Protein AF-A0A7Z9PP71-F1 (afdb_monomer_lite)

Secondary structure (DSSP, 8-state):
--SHHHHHHHHHHHHHHHHHHHHT-HHHHEEEEEE--TT-TTPPPEEEEEEEEEETTEEEEEEEEEE--S-TT---S--SEEEEEEEEEETTEEEEEEEEEETTEEEEEEEEEESS-GGG-EEEEEEE--

pLDDT: mean 81.9, std 14.59, range [35.19, 97.06]

Radius of gyration: 15.75 Å; chains: 1; bounding box: 38×41×37 Å

Sequence (130 aa):
MTGNESWSNYDANRAIETFERLSDNPEARQGTYDLQVPNHPMAPPYRSQVHISGTLENGQMCKQDSLFLDLPVRTSGKPTATTTSRTEFTSEGVTKYEVVESPQGTTARKLFADFDEPSKNYVEEYIIAQ

Foldseek 3Di:
DCPFLPPLVVVQVVVVVVCVVQVVPPCSQAHKDWDDPPPDQQQFTKIKGWHWDDDLAFIKIWMKMFTAPPDSDDPPDHGQKIKTKMWTHHPQWIWMWIWMQHPQFIKIKIWTAGPVCSVPTGMDIDTGGD

Structure (mmCIF, N/CA/C/O backbone):
data_AF-A0A7Z9PP71-F1
#
_entry.id   AF-A0A7Z9PP71-F1
#
loop_
_atom_site.group_PDB
_atom_site.id
_atom_site.type_symbol
_atom_site.label_atom_id
_atom_site.label_alt_id
_atom_site.label_comp_id
_atom_site.label_asym_id
_atom_site.label_entity_id
_atom_site.label_seq_id
_atom_site.pdbx_PDB_ins_code
_atom_site.Cartn_x
_atom_site.Cartn_y
_atom_site.Cartn_z
_atom_site.occupancy
_atom_site.B_iso_or_equiv
_atom_site.auth_seq_id
_atom_site.auth_comp_id
_atom_site.auth_asym_id
_atom_site.auth_atom_id
_atom_site.pdbx_PDB_model_num
ATOM 1 N N . MET A 1 1 ? -5.654 -23.406 10.333 1.00 35.19 1 MET A N 1
ATOM 2 C CA . MET A 1 1 ? -5.612 -22.462 9.198 1.00 35.19 1 MET A CA 1
ATOM 3 C C . MET A 1 1 ? -5.661 -21.073 9.810 1.00 35.19 1 MET A C 1
ATOM 5 O O . MET A 1 1 ? -6.706 -20.714 10.313 1.00 35.19 1 MET A O 1
ATOM 9 N N . THR A 1 2 ? -4.529 -20.375 9.905 1.00 42.91 2 THR A N 1
ATOM 10 C CA . THR A 1 2 ? -4.382 -19.100 10.652 1.00 42.91 2 THR A CA 1
ATOM 11 C C . THR A 1 2 ? -3.692 -18.008 9.817 1.00 42.91 2 THR A C 1
ATOM 13 O O . THR A 1 2 ? -3.302 -16.973 10.340 1.00 42.91 2 THR A O 1
ATOM 16 N N . GLY A 1 3 ? -3.495 -18.244 8.512 1.00 41.00 3 GLY A N 1
ATOM 17 C CA . GLY A 1 3 ? -2.666 -17.385 7.654 1.00 41.00 3 GLY A CA 1
ATOM 18 C C . GLY A 1 3 ? -3.351 -16.111 7.151 1.00 41.00 3 GLY A C 1
ATOM 19 O O . GLY A 1 3 ? -2.686 -15.093 6.998 1.00 41.00 3 GLY A O 1
ATOM 20 N N . ASN A 1 4 ? -4.671 -16.133 6.934 1.00 47.59 4 ASN A N 1
ATOM 21 C CA . ASN A 1 4 ? -5.391 -14.965 6.408 1.00 47.59 4 ASN A CA 1
ATOM 22 C C . ASN A 1 4 ? -5.763 -13.956 7.506 1.00 47.59 4 ASN A C 1
ATOM 24 O O . ASN A 1 4 ? -5.698 -12.755 7.262 1.00 47.59 4 ASN A O 1
ATOM 28 N N . GLU A 1 5 ? -6.055 -14.427 8.725 1.00 52.16 5 GLU A N 1
ATOM 29 C CA . GLU A 1 5 ? -6.365 -13.576 9.888 1.00 52.16 5 GLU A CA 1
ATOM 30 C C . GLU A 1 5 ? -5.156 -12.741 10.360 1.00 52.16 5 GLU A C 1
ATOM 32 O O . GLU A 1 5 ? -5.328 -11.740 11.058 1.00 52.16 5 GLU A O 1
ATOM 37 N N . SER A 1 6 ? -3.927 -13.097 9.951 1.00 66.69 6 SER A N 1
ATOM 38 C CA . SER A 1 6 ? -2.725 -12.317 10.273 1.00 66.69 6 SER A CA 1
ATOM 39 C C . SER A 1 6 ? -2.350 -11.301 9.196 1.00 66.69 6 SER A C 1
ATOM 41 O O . SER A 1 6 ? -1.761 -10.278 9.532 1.00 66.69 6 SER A O 1
ATOM 43 N N . TRP A 1 7 ? -2.641 -11.561 7.915 1.00 78.06 7 TRP A N 1
ATOM 44 C CA . TRP A 1 7 ? -2.130 -10.716 6.831 1.00 78.06 7 TRP A CA 1
ATOM 45 C C . TRP A 1 7 ? -2.880 -9.391 6.713 1.00 78.06 7 TRP A C 1
ATOM 47 O O . TRP A 1 7 ? -2.243 -8.352 6.569 1.00 78.06 7 TRP A O 1
ATOM 57 N N . SER A 1 8 ? -4.211 -9.398 6.828 1.00 82.25 8 SER A N 1
ATOM 58 C CA . SER A 1 8 ? -4.985 -8.152 6.806 1.00 82.25 8 SER A CA 1
ATOM 59 C C . SER A 1 8 ? -4.711 -7.271 8.011 1.00 82.25 8 SER A C 1
ATOM 61 O O . SER A 1 8 ? -4.510 -6.075 7.848 1.00 82.25 8 SER A O 1
ATOM 63 N N . ASN A 1 9 ? -4.589 -7.855 9.200 1.00 83.75 9 ASN A N 1
ATOM 64 C CA . ASN A 1 9 ? -4.179 -7.114 10.389 1.00 83.75 9 ASN A CA 1
ATOM 65 C C . ASN A 1 9 ? -2.755 -6.565 10.257 1.00 83.75 9 ASN A C 1
ATOM 67 O O . ASN A 1 9 ? -2.508 -5.408 10.580 1.00 83.75 9 ASN A O 1
ATOM 71 N N . TYR A 1 10 ? -1.817 -7.371 9.754 1.00 85.19 10 TYR A N 1
ATOM 72 C CA . TYR A 1 10 ? -0.446 -6.926 9.520 1.00 85.19 10 TYR A CA 1
ATOM 73 C C . TYR A 1 10 ? -0.387 -5.751 8.536 1.00 85.19 10 TYR A C 1
ATOM 75 O O . TYR A 1 10 ? 0.258 -4.741 8.819 1.00 85.19 10 TYR A O 1
ATOM 83 N N . ASP A 1 11 ? -1.074 -5.856 7.396 1.00 86.81 11 ASP A N 1
ATOM 84 C CA . ASP A 1 11 ? -1.055 -4.812 6.372 1.00 86.81 11 ASP A CA 1
ATOM 85 C C . ASP A 1 11 ? -1.829 -3.557 6.814 1.00 86.81 11 ASP A C 1
ATOM 87 O O . ASP A 1 11 ? -1.377 -2.443 6.548 1.00 86.81 11 ASP A O 1
ATOM 91 N N . ALA A 1 12 ? -2.921 -3.715 7.573 1.00 87.06 12 ALA A N 1
ATOM 92 C CA . ALA A 1 12 ? -3.638 -2.608 8.204 1.00 87.06 12 ALA A CA 1
ATOM 93 C C . ALA A 1 12 ? -2.757 -1.861 9.216 1.00 87.06 12 ALA A C 1
ATOM 95 O O . ALA A 1 12 ? -2.620 -0.644 9.112 1.00 87.06 12 ALA A O 1
ATOM 96 N N . ASN A 1 13 ? -2.082 -2.571 10.127 1.00 88.56 13 ASN A N 1
ATOM 97 C CA . ASN A 1 13 ? -1.157 -1.963 11.091 1.00 88.56 13 ASN A CA 1
ATOM 98 C C . ASN A 1 13 ? -0.020 -1.219 10.387 1.00 88.56 13 ASN A C 1
ATOM 100 O O . ASN A 1 13 ? 0.278 -0.074 10.716 1.00 88.56 13 ASN A O 1
ATOM 104 N N . ARG A 1 14 ? 0.557 -1.815 9.339 1.00 88.44 14 ARG A N 1
ATOM 105 C CA . ARG A 1 14 ? 1.578 -1.155 8.518 1.00 88.44 14 ARG A CA 1
ATOM 106 C C . ARG A 1 14 ? 1.046 0.113 7.839 1.00 88.44 14 ARG A C 1
ATOM 108 O O . ARG A 1 14 ? 1.791 1.086 7.678 1.00 88.44 14 ARG A O 1
ATOM 115 N N . ALA A 1 15 ? -0.215 0.116 7.408 1.00 88.75 15 ALA A N 1
ATOM 116 C CA . ALA A 1 15 ? -0.851 1.293 6.828 1.00 88.75 15 ALA A CA 1
ATOM 117 C C . ALA A 1 15 ? -1.077 2.397 7.874 1.00 88.75 15 ALA A C 1
ATOM 119 O O . ALA A 1 15 ? -0.812 3.555 7.558 1.00 88.75 15 ALA A O 1
ATOM 120 N N . ILE A 1 16 ? -1.478 2.046 9.102 1.00 90.38 16 ILE A N 1
ATOM 121 C CA . ILE A 1 16 ? -1.607 2.974 10.241 1.00 90.38 16 ILE A CA 1
ATOM 122 C C . ILE A 1 16 ? -0.248 3.594 10.577 1.00 90.38 16 ILE A C 1
ATOM 124 O O . ILE A 1 16 ? -0.114 4.812 10.524 1.00 90.38 16 ILE A O 1
ATOM 128 N N . GLU A 1 17 ? 0.789 2.778 10.792 1.00 88.88 17 GLU A N 1
ATOM 129 C CA . GLU A 1 17 ? 2.154 3.254 11.076 1.00 88.88 17 GLU A CA 1
ATOM 130 C C . GLU A 1 17 ? 2.666 4.198 9.976 1.00 88.88 17 GLU A C 1
ATOM 132 O O . GLU A 1 17 ? 3.327 5.208 10.232 1.00 88.88 17 GLU A O 1
ATOM 137 N N . THR A 1 18 ? 2.360 3.877 8.714 1.00 86.75 18 THR A N 1
ATOM 138 C CA . THR A 1 18 ? 2.715 4.729 7.575 1.00 86.75 18 THR A CA 1
ATOM 139 C C . THR A 1 18 ? 1.944 6.044 7.606 1.00 86.75 18 THR A C 1
ATOM 141 O O . THR A 1 18 ? 2.549 7.092 7.374 1.00 86.75 18 THR A O 1
ATOM 144 N N . PHE A 1 19 ? 0.641 6.002 7.890 1.00 89.19 19 PHE A N 1
ATOM 145 C CA . PHE A 1 19 ? -0.198 7.187 7.999 1.00 89.19 19 PHE A CA 1
ATOM 146 C C . PHE A 1 19 ? 0.301 8.103 9.114 1.00 89.19 19 PHE A C 1
ATOM 148 O O . PHE A 1 19 ? 0.505 9.280 8.848 1.00 89.19 19 PHE A O 1
ATOM 155 N N . GLU A 1 20 ? 0.554 7.5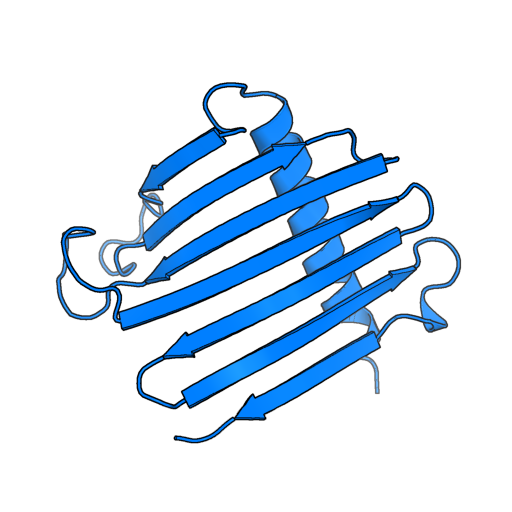93 10.319 1.00 88.50 20 GLU A N 1
ATOM 156 C CA . GLU A 1 20 ? 1.047 8.376 11.463 1.00 88.50 20 GLU A CA 1
ATOM 157 C C . GLU A 1 20 ? 2.388 9.036 11.145 1.00 88.50 20 GLU A C 1
ATOM 159 O O . GLU A 1 20 ? 2.516 10.261 11.186 1.00 88.50 20 GLU A O 1
ATOM 164 N N . ARG A 1 21 ? 3.362 8.235 10.694 1.00 85.25 21 ARG A N 1
ATOM 165 C CA . ARG A 1 21 ? 4.710 8.710 10.360 1.00 85.25 21 ARG A CA 1
ATOM 166 C C . ARG A 1 21 ? 4.706 9.821 9.310 1.00 85.25 21 ARG A C 1
ATOM 168 O O . ARG A 1 21 ? 5.550 10.712 9.357 1.00 85.25 21 ARG A O 1
ATOM 175 N N . LEU A 1 22 ? 3.819 9.736 8.319 1.00 83.44 22 LEU A N 1
ATOM 176 C CA . LEU A 1 22 ? 3.728 10.721 7.239 1.00 83.44 22 LEU A CA 1
ATOM 177 C C . LEU A 1 22 ? 2.785 11.880 7.582 1.00 83.44 22 LEU A C 1
ATOM 179 O O . LEU A 1 22 ? 2.951 12.974 7.049 1.00 83.44 22 LEU A O 1
ATOM 183 N N . SER A 1 23 ? 1.826 11.677 8.485 1.00 78.12 23 SER A N 1
ATOM 184 C CA . SER A 1 23 ? 0.890 12.715 8.913 1.00 78.12 23 SER A CA 1
ATOM 185 C C . SER A 1 23 ? 1.569 13.796 9.736 1.00 78.12 23 SER A C 1
ATOM 187 O O . SER A 1 23 ? 1.191 14.956 9.605 1.00 78.12 23 SER A O 1
ATOM 189 N N . ASP A 1 24 ? 2.607 13.487 10.500 1.00 76.62 24 ASP A N 1
ATOM 190 C CA . ASP A 1 24 ? 3.340 14.510 11.257 1.00 76.62 24 ASP A CA 1
ATOM 191 C C . ASP A 1 24 ? 4.300 15.343 10.390 1.00 76.62 24 ASP A C 1
ATOM 193 O O . ASP A 1 24 ? 4.860 16.337 10.852 1.00 76.62 24 ASP A O 1
ATOM 197 N N . ASN A 1 25 ? 4.459 14.989 9.109 1.00 74.38 25 ASN A N 1
ATOM 198 C CA . ASN A 1 25 ? 5.309 15.704 8.163 1.00 74.38 25 ASN A CA 1
ATOM 199 C C . ASN A 1 25 ? 4.489 16.225 6.961 1.00 74.38 25 ASN A C 1
ATOM 201 O O . ASN A 1 25 ? 4.263 15.485 6.001 1.00 74.38 25 ASN A O 1
ATOM 205 N N . PRO A 1 26 ? 4.070 17.507 6.960 1.00 68.31 26 PRO A N 1
ATOM 206 C CA . PRO A 1 26 ? 3.267 18.100 5.887 1.00 68.31 26 PRO A CA 1
ATOM 207 C C . PRO A 1 26 ? 3.878 17.970 4.485 1.00 68.31 26 PRO A C 1
ATOM 209 O O . PRO A 1 26 ? 3.140 17.783 3.521 1.00 68.31 26 PRO A O 1
ATOM 212 N N . GLU A 1 27 ? 5.207 18.014 4.365 1.00 67.25 27 GLU A N 1
ATOM 213 C CA . GLU A 1 27 ? 5.912 17.830 3.088 1.00 67.25 27 GLU A CA 1
ATOM 214 C C . GLU A 1 27 ? 5.865 16.368 2.615 1.00 67.25 27 GLU A C 1
ATOM 216 O O . GLU A 1 27 ? 5.883 16.089 1.417 1.00 67.25 27 GLU A O 1
ATOM 221 N N . ALA A 1 28 ? 5.737 15.420 3.548 1.00 63.50 28 ALA A N 1
ATOM 222 C CA . ALA A 1 28 ? 5.591 13.996 3.261 1.00 63.50 28 ALA A CA 1
ATOM 223 C C . ALA A 1 28 ? 4.129 13.562 3.037 1.00 63.50 28 ALA A C 1
ATOM 225 O O . ALA A 1 28 ? 3.896 12.520 2.420 1.00 63.50 28 ALA A O 1
ATOM 226 N N . ARG A 1 29 ? 3.143 14.362 3.483 1.00 64.00 29 ARG A N 1
ATOM 227 C CA . ARG A 1 29 ? 1.705 14.129 3.236 1.00 64.00 29 ARG A CA 1
ATOM 228 C C . ARG A 1 29 ? 1.329 14.209 1.760 1.00 64.00 29 ARG A C 1
ATOM 230 O O . ARG A 1 29 ? 0.339 13.600 1.367 1.00 64.00 29 ARG A O 1
ATOM 237 N N . GLN A 1 30 ? 2.061 15.000 0.978 1.00 68.25 30 GLN A N 1
ATOM 238 C CA . GLN A 1 30 ? 1.845 15.213 -0.456 1.00 68.25 30 GLN A CA 1
ATOM 239 C C . GLN A 1 30 ? 3.196 15.286 -1.163 1.00 68.25 30 GLN A C 1
ATOM 241 O O . GLN A 1 30 ? 3.615 16.333 -1.651 1.00 68.25 30 GLN A O 1
ATOM 246 N N . GLY A 1 31 ? 3.905 14.162 -1.163 1.00 72.06 31 GLY A N 1
ATOM 247 C CA . GLY A 1 31 ? 5.298 14.117 -1.582 1.00 72.06 31 GLY A CA 1
ATOM 248 C C . GLY A 1 31 ? 5.591 12.949 -2.506 1.00 72.06 31 GLY A C 1
ATOM 249 O O . GLY A 1 31 ? 4.978 11.886 -2.416 1.00 72.06 31 GLY A O 1
ATOM 250 N N . THR A 1 32 ? 6.568 13.158 -3.384 1.00 77.38 32 THR A N 1
ATOM 251 C CA . THR A 1 32 ? 7.284 12.072 -4.054 1.00 77.38 32 THR A CA 1
ATOM 252 C C . THR A 1 32 ? 8.651 11.962 -3.400 1.00 77.38 32 THR A C 1
ATOM 254 O O . THR A 1 32 ? 9.378 12.951 -3.348 1.00 77.38 32 THR A O 1
ATOM 257 N N . TYR A 1 33 ? 9.004 10.786 -2.897 1.00 73.75 33 TYR A N 1
ATOM 258 C CA . TYR A 1 33 ? 10.296 10.545 -2.268 1.00 73.75 33 TYR A CA 1
ATOM 259 C C . TYR A 1 33 ? 10.906 9.242 -2.776 1.00 73.75 33 TYR A C 1
ATOM 261 O O . TYR A 1 33 ? 10.216 8.241 -2.987 1.00 73.75 33 TYR A O 1
ATOM 269 N N . ASP A 1 34 ? 12.219 9.260 -2.982 1.00 70.19 34 ASP A N 1
ATOM 270 C CA . ASP A 1 34 ? 12.971 8.049 -3.283 1.00 70.19 34 ASP A CA 1
ATOM 271 C C . ASP A 1 34 ? 13.250 7.316 -1.962 1.00 70.19 34 ASP A C 1
ATOM 273 O O . ASP A 1 34 ? 13.777 7.885 -1.003 1.00 70.19 34 ASP A O 1
ATOM 277 N N . LEU A 1 35 ? 12.855 6.047 -1.893 1.00 68.38 35 LEU A N 1
ATOM 278 C CA . LEU A 1 35 ? 13.106 5.188 -0.744 1.00 68.38 35 LEU A CA 1
ATOM 279 C C . LEU A 1 35 ? 14.519 4.617 -0.871 1.00 68.38 35 LEU A C 1
ATOM 281 O O . LEU A 1 35 ? 14.750 3.651 -1.597 1.00 68.38 35 LEU A O 1
ATOM 285 N N . GLN A 1 36 ? 15.473 5.199 -0.147 1.00 61.25 36 GLN A N 1
ATOM 286 C CA . GLN A 1 36 ? 16.738 4.520 0.122 1.00 61.25 36 GLN A CA 1
ATOM 287 C C . GLN A 1 36 ? 16.538 3.568 1.298 1.00 61.25 36 GLN A C 1
ATOM 289 O O . GLN A 1 36 ? 16.175 4.009 2.385 1.00 61.25 36 GLN A O 1
ATOM 294 N N . VAL A 1 37 ? 16.791 2.272 1.096 1.00 57.16 37 VAL A N 1
ATOM 295 C CA . VAL A 1 37 ? 16.958 1.326 2.206 1.00 57.16 37 VAL A CA 1
ATOM 296 C C . VAL A 1 37 ? 18.355 1.576 2.774 1.00 57.16 37 VAL A C 1
ATOM 298 O O . VAL A 1 37 ? 19.339 1.205 2.120 1.00 57.16 37 VAL A O 1
ATOM 301 N N . PRO A 1 38 ? 18.490 2.231 3.943 1.00 42.62 38 PRO A N 1
ATOM 302 C CA . PRO A 1 38 ? 19.803 2.499 4.499 1.00 42.62 38 PRO A CA 1
ATOM 303 C C . PRO A 1 38 ? 20.444 1.140 4.789 1.00 42.62 38 PRO A C 1
ATOM 305 O O . PRO A 1 38 ? 19.860 0.324 5.498 1.00 42.62 38 PRO A O 1
ATOM 308 N N . ASN A 1 39 ? 21.632 0.896 4.231 1.00 44.62 39 ASN A N 1
ATOM 309 C CA . ASN A 1 39 ? 22.478 -0.286 4.464 1.00 44.62 39 ASN A CA 1
ATOM 310 C C . ASN A 1 39 ? 22.247 -1.542 3.599 1.00 44.62 39 ASN A C 1
ATOM 312 O O . ASN A 1 39 ? 22.831 -2.577 3.916 1.00 44.62 39 ASN A O 1
ATOM 316 N N . HIS A 1 40 ? 21.500 -1.489 2.488 1.00 50.12 40 HIS A N 1
ATOM 317 C CA . HIS A 1 40 ? 21.468 -2.616 1.539 1.00 50.12 40 HIS A CA 1
ATOM 318 C C . HIS A 1 40 ? 21.930 -2.192 0.131 1.00 50.12 40 HIS A C 1
ATOM 320 O O . HIS A 1 40 ? 21.124 -1.683 -0.648 1.00 50.12 40 HIS A O 1
ATOM 326 N N . PRO A 1 41 ? 23.210 -2.413 -0.239 1.00 54.38 41 PRO A N 1
ATOM 327 C CA . PRO A 1 41 ? 23.786 -1.931 -1.502 1.00 54.38 41 PRO A CA 1
ATOM 328 C C . PRO A 1 41 ? 23.176 -2.572 -2.761 1.00 54.38 41 PRO A C 1
ATOM 330 O O . PRO A 1 41 ? 23.453 -2.119 -3.865 1.00 54.38 41 PRO A O 1
ATOM 333 N N . MET A 1 42 ? 22.345 -3.609 -2.603 1.00 59.31 42 MET A N 1
ATOM 334 C CA . MET A 1 42 ? 21.599 -4.256 -3.690 1.00 59.31 42 MET A CA 1
ATOM 335 C C . MET A 1 42 ? 20.078 -4.069 -3.580 1.00 59.31 42 MET A C 1
ATOM 337 O O . MET A 1 42 ? 19.332 -4.794 -4.231 1.00 59.31 42 MET A O 1
ATOM 341 N N . ALA A 1 43 ? 19.585 -3.175 -2.710 1.00 63.78 43 ALA A N 1
ATOM 342 C CA . ALA A 1 43 ? 18.156 -2.878 -2.702 1.00 63.78 43 ALA A CA 1
ATOM 343 C C . ALA A 1 43 ? 17.825 -2.166 -4.020 1.00 63.78 43 ALA A C 1
ATOM 345 O O . ALA A 1 43 ? 18.469 -1.158 -4.328 1.00 63.78 43 ALA A O 1
ATOM 346 N N . PRO A 1 44 ? 16.882 -2.686 -4.820 1.00 69.31 44 PRO A N 1
ATOM 347 C CA . PRO A 1 44 ? 16.551 -2.035 -6.072 1.00 69.31 44 PRO A CA 1
ATOM 348 C C . PRO A 1 44 ? 15.982 -0.638 -5.781 1.00 69.31 44 PRO A C 1
ATOM 350 O O . PRO A 1 44 ? 15.361 -0.443 -4.735 1.00 69.31 44 PRO A O 1
ATOM 353 N N . PRO A 1 45 ? 16.210 0.361 -6.648 1.00 74.75 45 PRO A N 1
ATOM 354 C CA . PRO A 1 45 ? 15.652 1.687 -6.435 1.00 74.75 45 PRO A CA 1
ATOM 355 C C . PRO A 1 45 ? 14.122 1.647 -6.343 1.00 74.75 45 PRO A C 1
ATOM 357 O O . PRO A 1 45 ? 13.451 1.026 -7.173 1.00 74.75 45 PRO A O 1
ATOM 360 N N . TYR A 1 46 ? 13.579 2.361 -5.357 1.00 80.38 46 TYR A N 1
ATOM 361 C CA . TYR A 1 46 ? 12.143 2.546 -5.173 1.00 80.38 46 TYR A CA 1
ATOM 362 C C . TYR A 1 46 ? 11.803 4.031 -5.094 1.00 80.38 46 TYR A C 1
ATOM 364 O O . TYR A 1 46 ? 12.527 4.816 -4.478 1.00 80.38 46 TYR A O 1
ATOM 372 N N . ARG A 1 47 ? 10.660 4.404 -5.663 1.00 84.44 47 ARG A N 1
ATOM 373 C CA . ARG A 1 47 ? 10.061 5.731 -5.513 1.00 84.44 47 ARG A CA 1
ATOM 374 C C . ARG A 1 47 ? 8.636 5.591 -5.014 1.00 84.44 47 ARG A C 1
ATOM 376 O O . ARG A 1 47 ? 7.868 4.831 -5.596 1.00 84.44 47 ARG A O 1
ATOM 383 N N . SER A 1 48 ? 8.281 6.355 -3.993 1.00 85.75 48 SER A N 1
ATOM 384 C CA . SER A 1 48 ? 6.918 6.420 -3.477 1.00 85.75 48 SER A CA 1
ATOM 385 C C . SER A 1 48 ? 6.338 7.806 -3.701 1.00 85.75 48 SER A C 1
ATOM 387 O O . SER A 1 48 ? 7.000 8.812 -3.458 1.00 85.75 48 SER A O 1
ATOM 389 N N . GLN A 1 49 ? 5.081 7.852 -4.116 1.00 89.06 49 GLN A N 1
ATOM 390 C CA . GLN A 1 49 ? 4.246 9.043 -4.067 1.00 89.06 49 GLN A CA 1
ATOM 391 C C . GLN A 1 49 ? 3.119 8.791 -3.074 1.00 89.06 49 GLN A C 1
ATOM 393 O O . GLN A 1 49 ? 2.473 7.746 -3.143 1.00 89.06 49 GLN A O 1
ATOM 398 N N . VAL A 1 50 ? 2.889 9.724 -2.152 1.00 89.44 50 VAL A N 1
ATOM 399 C CA . VAL A 1 50 ? 1.848 9.597 -1.125 1.00 89.44 50 VAL A CA 1
ATOM 400 C C . VAL A 1 50 ? 0.992 10.853 -1.079 1.00 89.44 50 VAL A C 1
ATOM 402 O O . VAL A 1 50 ? 1.502 11.968 -1.180 1.00 89.44 50 VAL A O 1
ATOM 405 N N . HIS A 1 51 ? -0.312 10.650 -0.920 1.00 90.25 51 HIS A N 1
ATOM 406 C CA . HIS A 1 51 ? -1.296 11.677 -0.627 1.00 90.25 51 HIS A CA 1
ATOM 407 C C . HIS A 1 51 ? -2.149 11.244 0.569 1.00 90.25 51 HIS A C 1
ATOM 409 O O . HIS A 1 51 ? -2.804 10.203 0.507 1.00 90.25 51 HIS A O 1
ATOM 415 N N . ILE A 1 52 ? -2.154 12.041 1.637 1.00 90.44 52 ILE A N 1
ATOM 416 C CA . ILE A 1 52 ? -2.951 11.805 2.849 1.00 90.44 52 ILE A CA 1
ATOM 417 C C . ILE A 1 52 ? -3.984 12.920 3.037 1.00 90.44 52 ILE A C 1
ATOM 419 O O . ILE A 1 52 ? -3.676 14.104 2.882 1.00 90.44 52 ILE A O 1
ATOM 423 N N . SER A 1 53 ? -5.196 12.537 3.438 1.00 90.62 53 SER A N 1
ATOM 424 C CA . SER A 1 53 ? -6.283 13.446 3.811 1.00 90.62 53 SER A CA 1
ATOM 425 C C . SER A 1 53 ? -7.054 12.922 5.026 1.00 90.62 53 SER A C 1
ATOM 427 O O . SER A 1 53 ? -7.246 11.714 5.143 1.00 90.62 53 SER A O 1
ATOM 429 N N . GLY A 1 54 ? -7.555 13.815 5.883 1.00 90.25 54 GLY A N 1
ATOM 430 C CA . GLY A 1 54 ? -8.338 13.445 7.071 1.00 90.25 54 GLY A CA 1
ATOM 431 C C . GLY A 1 54 ? -7.482 12.999 8.262 1.00 90.25 54 GLY A C 1
ATOM 432 O O . GLY A 1 54 ? -6.351 13.462 8.422 1.00 90.25 54 GLY A O 1
ATOM 433 N N . THR A 1 55 ? -8.041 12.132 9.107 1.00 90.00 55 THR A N 1
ATOM 434 C CA . THR A 1 55 ? -7.411 11.563 10.316 1.00 90.00 55 THR A CA 1
ATOM 435 C C . THR A 1 55 ? -7.457 10.031 10.283 1.00 90.00 55 THR A C 1
ATOM 437 O O . THR A 1 55 ? -8.102 9.457 9.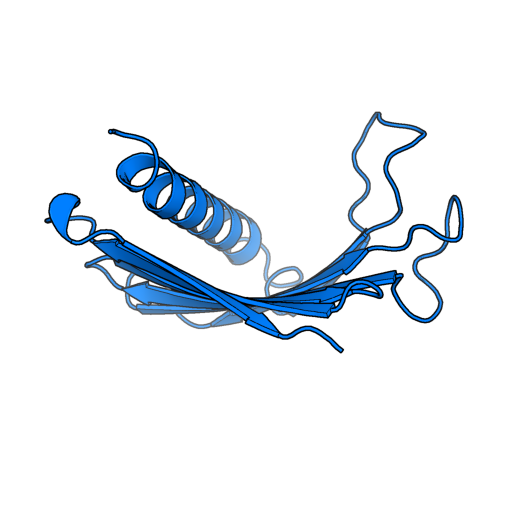413 1.00 90.00 55 THR A O 1
ATOM 440 N N . LEU A 1 56 ? -6.814 9.345 11.234 1.00 88.69 56 LEU A N 1
ATOM 441 C CA . LEU A 1 56 ? -6.934 7.882 11.355 1.00 88.69 56 LEU A CA 1
ATOM 442 C C . LEU A 1 56 ? -8.365 7.407 11.648 1.00 88.69 56 LEU A C 1
ATOM 444 O O . LEU A 1 56 ? -8.735 6.302 11.282 1.00 88.69 56 LEU A O 1
ATOM 448 N N . GLU A 1 57 ? -9.181 8.236 12.292 1.00 91.44 57 GLU A N 1
ATOM 449 C CA . GLU A 1 57 ? -10.570 7.886 12.611 1.00 91.44 57 GLU A CA 1
ATOM 450 C C . GLU A 1 57 ? -11.525 8.170 11.442 1.00 91.44 57 GLU A C 1
ATOM 452 O O . GLU A 1 57 ? -12.639 7.650 11.411 1.00 91.44 57 GLU A O 1
ATOM 457 N N . ASN A 1 58 ? -11.108 9.011 10.490 1.00 93.12 58 ASN A N 1
ATOM 458 C CA . ASN A 1 58 ? -11.883 9.371 9.306 1.00 93.12 58 ASN A CA 1
ATOM 459 C C . ASN A 1 58 ? -10.965 9.994 8.245 1.00 93.12 58 ASN A C 1
ATOM 461 O O . ASN A 1 58 ? -10.797 11.220 8.165 1.00 93.12 58 ASN A O 1
ATOM 465 N N . GLY A 1 59 ? -10.324 9.151 7.444 1.00 93.25 59 GLY A N 1
ATOM 466 C CA . GLY A 1 59 ? -9.310 9.623 6.512 1.00 93.25 59 GLY A CA 1
ATOM 467 C C . GLY A 1 59 ? -8.920 8.609 5.462 1.00 93.25 59 GLY A C 1
ATOM 468 O O . GLY A 1 59 ? -9.445 7.500 5.380 1.00 93.25 59 GLY A O 1
ATOM 469 N N . GLN A 1 60 ? -8.017 9.039 4.589 1.00 94.62 60 GLN A N 1
ATOM 470 C CA . GLN A 1 60 ? -7.587 8.269 3.434 1.00 94.62 60 GLN A CA 1
ATOM 471 C C . GLN A 1 60 ? -6.107 8.499 3.145 1.00 94.62 60 GLN A C 1
ATOM 473 O O . GLN A 1 60 ? -5.581 9.599 3.328 1.00 94.62 60 GLN A O 1
ATOM 478 N N . MET A 1 61 ? -5.460 7.455 2.635 1.00 93.62 61 MET A N 1
ATOM 479 C CA . MET A 1 61 ? -4.107 7.499 2.097 1.00 93.62 61 MET A CA 1
ATOM 480 C C . MET A 1 61 ? -4.083 6.855 0.713 1.00 93.62 61 MET A C 1
ATOM 482 O O . MET A 1 61 ? -4.362 5.665 0.564 1.00 93.62 61 MET A O 1
ATOM 486 N N . CYS A 1 62 ? -3.698 7.631 -0.293 1.00 93.88 62 CYS A N 1
ATOM 487 C CA . CYS A 1 62 ? -3.384 7.141 -1.629 1.00 93.88 62 CYS A CA 1
ATOM 488 C C . CYS A 1 62 ? -1.866 7.051 -1.770 1.00 93.88 62 CYS A C 1
ATOM 490 O O . CYS A 1 62 ? -1.155 8.010 -1.464 1.00 93.88 62 CYS A O 1
ATOM 492 N N . LYS A 1 63 ? -1.359 5.911 -2.233 1.00 91.06 63 LYS A N 1
ATOM 493 C CA . LYS A 1 63 ? 0.076 5.664 -2.359 1.00 91.06 63 LYS A CA 1
ATOM 494 C C . LYS A 1 63 ? 0.396 4.927 -3.648 1.00 91.06 63 LYS A C 1
ATOM 496 O O . LYS A 1 63 ? -0.252 3.936 -3.960 1.00 91.06 63 LYS A O 1
ATOM 501 N N . GLN A 1 64 ? 1.416 5.388 -4.359 1.00 92.25 64 GLN A N 1
ATOM 502 C CA . GLN A 1 64 ? 1.972 4.717 -5.528 1.00 92.25 64 GLN A CA 1
ATOM 503 C C . GLN A 1 64 ? 3.447 4.412 -5.276 1.00 92.25 64 GLN A C 1
ATOM 505 O O . GLN A 1 64 ? 4.252 5.328 -5.125 1.00 92.25 64 GLN A O 1
ATOM 510 N N . ASP A 1 65 ? 3.805 3.134 -5.255 1.00 89.62 65 ASP A N 1
ATOM 511 C CA . ASP A 1 65 ? 5.180 2.661 -5.157 1.00 89.62 65 ASP A CA 1
ATOM 512 C C . ASP A 1 65 ? 5.664 2.188 -6.524 1.00 89.62 65 ASP A C 1
ATOM 514 O O . ASP A 1 65 ? 4.982 1.456 -7.231 1.00 89.62 65 ASP A O 1
ATOM 518 N N . SER A 1 66 ? 6.854 2.619 -6.911 1.00 89.88 66 SER A N 1
ATOM 519 C CA . SER A 1 66 ? 7.478 2.315 -8.194 1.00 89.88 66 SER A CA 1
ATOM 520 C C . SER A 1 66 ? 8.803 1.609 -7.950 1.00 89.88 66 SER A C 1
ATOM 522 O O . SER A 1 66 ? 9.683 2.172 -7.301 1.00 89.88 66 SER A O 1
ATOM 524 N N . LEU A 1 67 ? 8.932 0.386 -8.463 1.00 87.44 67 LEU A N 1
ATOM 525 C CA . LEU A 1 67 ? 10.122 -0.458 -8.372 1.00 87.44 67 LEU A CA 1
ATOM 526 C C . LEU A 1 67 ? 10.900 -0.415 -9.690 1.00 87.44 67 LEU A C 1
ATOM 528 O O . LEU A 1 67 ? 10.318 -0.615 -10.756 1.00 87.44 67 LEU A O 1
ATOM 532 N N . PHE A 1 68 ? 12.216 -0.221 -9.620 1.00 86.06 68 PHE A N 1
ATOM 533 C CA . PHE A 1 68 ? 13.106 -0.180 -10.780 1.00 86.06 68 PHE A CA 1
ATOM 534 C C . PHE A 1 68 ? 14.138 -1.309 -10.667 1.00 86.06 68 PHE A C 1
ATOM 536 O O . PHE A 1 68 ? 15.040 -1.237 -9.841 1.00 86.06 68 PHE A O 1
ATOM 543 N N . LEU A 1 69 ? 14.008 -2.367 -11.473 1.00 79.75 69 LEU A N 1
ATOM 544 C CA . LEU A 1 69 ? 14.949 -3.501 -11.468 1.00 79.75 69 LEU A CA 1
ATOM 545 C C . LEU A 1 69 ? 16.060 -3.357 -12.515 1.00 79.75 69 LEU A C 1
ATOM 547 O O . LEU A 1 69 ? 17.124 -3.951 -12.367 1.00 79.75 69 LEU A O 1
ATOM 551 N N . ASP A 1 70 ? 15.834 -2.542 -13.545 1.00 68.38 70 ASP A N 1
ATOM 552 C CA . ASP A 1 70 ? 16.699 -2.512 -14.728 1.00 68.38 70 ASP A CA 1
ATOM 553 C C . ASP A 1 70 ? 17.965 -1.648 -14.556 1.00 68.38 70 ASP A C 1
ATOM 555 O O . ASP A 1 70 ? 18.852 -1.694 -15.409 1.00 68.38 70 ASP A O 1
ATOM 559 N N . LEU A 1 71 ? 18.091 -0.852 -13.479 1.00 56.34 71 LEU A N 1
ATOM 560 C CA . LEU A 1 71 ? 19.227 0.060 -13.272 1.00 56.34 71 LEU A CA 1
ATOM 561 C C . LEU A 1 71 ? 19.659 0.159 -11.795 1.00 56.34 71 LEU A C 1
ATOM 563 O O . LEU A 1 71 ? 18.816 0.393 -10.933 1.00 56.34 71 LEU A O 1
ATOM 567 N N . PRO A 1 72 ? 20.972 0.113 -11.485 1.00 58.34 72 PRO A N 1
ATOM 568 C CA . PRO A 1 72 ? 21.462 0.071 -10.104 1.00 58.34 72 PRO A CA 1
ATOM 569 C C . PRO A 1 72 ? 21.225 1.353 -9.284 1.00 58.34 72 PRO A C 1
ATOM 571 O O . PRO A 1 72 ? 21.396 1.318 -8.071 1.00 58.34 72 PRO A O 1
ATOM 574 N N . VAL A 1 73 ? 20.870 2.497 -9.896 1.00 57.91 73 VAL A N 1
ATOM 575 C CA . VAL A 1 73 ? 20.821 3.791 -9.170 1.00 57.91 73 VAL A CA 1
ATOM 576 C C . VAL A 1 73 ? 19.840 4.827 -9.755 1.00 57.91 73 VAL A C 1
ATOM 578 O O . VAL A 1 73 ? 20.001 6.022 -9.520 1.00 57.91 73 VAL A O 1
ATOM 581 N N . ARG A 1 74 ? 18.855 4.454 -10.585 1.00 63.72 74 ARG A N 1
ATOM 582 C CA . ARG A 1 74 ? 18.010 5.464 -11.257 1.00 63.72 74 ARG A CA 1
ATOM 583 C C . ARG A 1 74 ? 16.518 5.184 -11.119 1.00 63.72 74 ARG A C 1
ATOM 585 O O . ARG A 1 74 ? 16.004 4.257 -11.724 1.00 63.72 74 ARG A O 1
ATOM 592 N N . THR A 1 75 ? 15.824 6.079 -10.416 1.00 65.75 75 THR A N 1
ATOM 593 C CA . THR A 1 75 ? 14.355 6.237 -10.408 1.00 65.75 75 THR A CA 1
ATOM 594 C C . THR A 1 75 ? 13.868 7.122 -11.571 1.00 65.75 75 THR A C 1
ATOM 596 O O . THR A 1 75 ? 12.757 7.653 -11.570 1.00 65.75 75 THR A O 1
ATOM 599 N N . SER A 1 76 ? 14.719 7.324 -12.583 1.00 68.25 76 SER A N 1
ATOM 600 C CA . SER A 1 76 ? 14.393 8.024 -13.825 1.00 68.25 76 SER A CA 1
ATOM 601 C C . SER A 1 76 ? 14.034 7.010 -14.911 1.00 68.25 76 SER A C 1
ATOM 603 O O . SER A 1 76 ? 14.881 6.197 -15.279 1.00 68.25 76 SER A O 1
ATOM 605 N N . GLY A 1 77 ? 12.822 7.087 -15.458 1.00 74.06 77 GLY A N 1
ATOM 606 C CA . GLY A 1 77 ? 12.347 6.186 -16.511 1.00 74.06 77 GLY A CA 1
ATOM 607 C C . GLY A 1 77 ? 11.044 5.485 -16.135 1.00 74.06 77 GLY A C 1
ATOM 608 O O . GLY A 1 77 ? 10.385 5.866 -15.168 1.00 74.06 77 GLY A O 1
ATOM 609 N N . LYS A 1 78 ? 10.664 4.473 -16.922 1.00 83.56 78 LYS A N 1
ATOM 610 C CA . LYS A 1 78 ? 9.490 3.640 -16.640 1.00 83.56 78 LYS A CA 1
ATOM 611 C C . LYS A 1 78 ? 9.833 2.649 -15.514 1.00 83.56 78 LYS A C 1
ATOM 613 O O . LYS A 1 78 ? 10.872 2.000 -15.616 1.00 83.56 78 LYS A O 1
ATOM 618 N N . PRO A 1 79 ? 9.006 2.523 -14.463 1.00 87.94 79 PRO A N 1
ATOM 619 C CA . PRO A 1 79 ? 9.216 1.506 -13.441 1.00 87.94 79 PRO A CA 1
ATOM 620 C C . PRO A 1 79 ? 9.011 0.100 -14.008 1.00 87.94 79 PRO A C 1
ATOM 622 O O . PRO A 1 79 ? 8.198 -0.106 -14.912 1.00 87.94 79 PRO A O 1
ATOM 625 N N . THR A 1 80 ? 9.737 -0.870 -13.456 1.00 89.31 80 THR A N 1
ATOM 626 C CA . THR A 1 80 ? 9.549 -2.289 -13.767 1.00 89.31 80 THR A CA 1
ATOM 627 C C . THR A 1 80 ? 8.221 -2.779 -13.201 1.00 89.31 80 THR A C 1
ATOM 629 O O . THR A 1 80 ? 7.506 -3.493 -13.889 1.00 89.31 80 THR A O 1
ATOM 632 N N . ALA A 1 81 ? 7.868 -2.368 -11.981 1.00 90.69 81 ALA A N 1
ATOM 633 C CA . ALA A 1 81 ? 6.552 -2.626 -11.406 1.00 90.69 81 ALA A CA 1
ATOM 634 C C . ALA A 1 81 ? 6.012 -1.390 -10.683 1.00 90.69 81 ALA A C 1
ATOM 636 O O . ALA A 1 81 ? 6.777 -0.625 -10.086 1.00 90.69 81 ALA A O 1
ATOM 637 N N . THR A 1 82 ? 4.695 -1.220 -10.710 1.00 93.06 82 THR A N 1
ATOM 638 C CA . THR A 1 82 ? 3.993 -0.156 -9.992 1.00 93.06 82 THR A CA 1
ATOM 639 C C . THR A 1 82 ? 2.931 -0.761 -9.094 1.00 93.06 82 THR A C 1
ATOM 641 O O . THR A 1 82 ? 2.092 -1.526 -9.554 1.00 93.06 82 THR A O 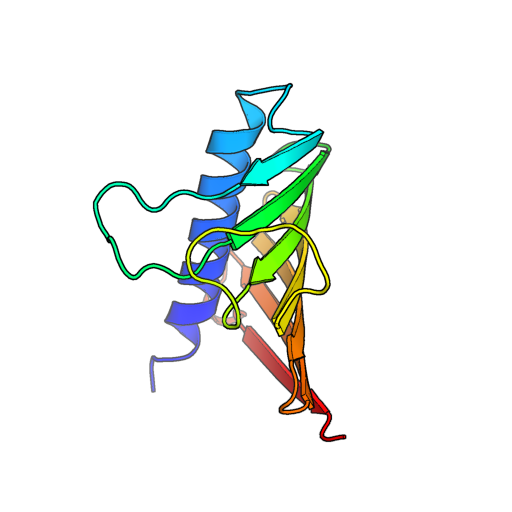1
ATOM 644 N N . THR A 1 83 ? 2.958 -0.399 -7.815 1.00 93.75 83 THR A N 1
ATOM 645 C CA . THR A 1 83 ? 1.914 -0.735 -6.850 1.00 93.75 83 THR A CA 1
ATOM 646 C C . THR A 1 83 ? 1.148 0.529 -6.506 1.00 93.75 83 THR A C 1
ATOM 648 O O . THR A 1 83 ? 1.690 1.425 -5.864 1.00 93.75 83 THR A O 1
ATOM 651 N N . THR A 1 84 ? -0.114 0.602 -6.902 1.00 94.88 84 THR A N 1
ATOM 652 C CA . THR A 1 84 ? -1.023 1.684 -6.523 1.00 94.88 84 THR A CA 1
ATOM 653 C C . THR A 1 84 ? -1.942 1.184 -5.426 1.00 94.88 84 THR A C 1
ATOM 655 O O . THR A 1 84 ? -2.527 0.114 -5.543 1.00 94.88 84 THR A O 1
ATOM 658 N N . SER A 1 85 ?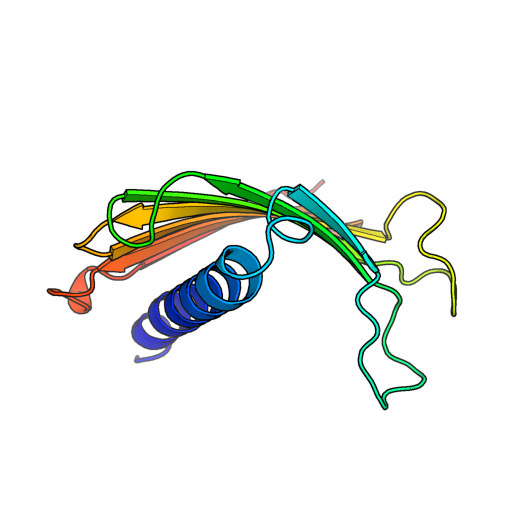 -2.094 1.952 -4.357 1.00 95.44 85 SER A N 1
ATOM 659 C CA . SER A 1 85 ? -2.980 1.608 -3.256 1.00 95.44 85 SER A CA 1
ATOM 660 C C . SER A 1 85 ? -3.786 2.801 -2.771 1.00 95.44 85 SER A C 1
ATOM 662 O O . SER A 1 85 ? -3.324 3.943 -2.782 1.00 95.44 85 SER A O 1
ATOM 664 N N . ARG A 1 86 ? -5.005 2.514 -2.326 1.00 96.69 86 ARG A N 1
ATOM 665 C CA . ARG A 1 86 ? -5.887 3.442 -1.631 1.00 96.69 86 ARG A CA 1
ATOM 666 C C . ARG A 1 86 ? -6.338 2.783 -0.344 1.00 96.69 86 ARG A C 1
ATOM 668 O O . ARG A 1 86 ? -6.938 1.715 -0.381 1.00 96.69 86 ARG A O 1
ATOM 675 N N . THR A 1 87 ? -6.041 3.430 0.769 1.00 96.62 87 THR A N 1
ATOM 676 C CA . THR A 1 87 ? -6.432 2.988 2.105 1.00 96.62 87 THR A CA 1
ATOM 677 C C . THR A 1 87 ? -7.438 3.976 2.666 1.00 96.62 87 THR A C 1
ATOM 679 O O . THR A 1 87 ? -7.193 5.181 2.632 1.00 96.62 87 THR A O 1
ATOM 682 N N . GLU A 1 88 ? -8.562 3.472 3.150 1.00 97.06 88 GLU A N 1
ATOM 683 C CA . GLU A 1 88 ? -9.587 4.211 3.876 1.00 97.06 88 GLU A CA 1
ATOM 684 C C . GLU A 1 88 ? -9.520 3.791 5.345 1.00 97.06 88 GLU A C 1
ATOM 686 O O . GLU A 1 88 ? -9.482 2.596 5.653 1.00 97.06 88 GLU A O 1
ATOM 691 N N . PHE A 1 89 ? -9.470 4.784 6.228 1.00 94.88 89 PHE A N 1
ATOM 692 C CA . PHE A 1 89 ? -9.380 4.612 7.669 1.00 94.88 89 PHE A CA 1
ATOM 693 C C . PHE A 1 89 ? -10.668 5.095 8.323 1.00 94.88 89 PHE A C 1
ATOM 695 O O . PHE A 1 89 ? -11.194 6.160 7.982 1.00 94.88 89 PHE A O 1
ATOM 702 N N . THR A 1 90 ? -11.145 4.304 9.272 1.00 93.75 90 THR A N 1
ATOM 703 C CA . THR A 1 90 ? -12.298 4.602 10.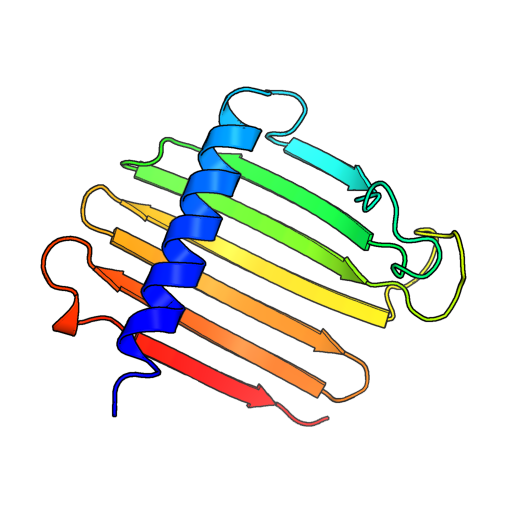117 1.00 93.75 90 THR A CA 1
ATOM 704 C C . THR A 1 90 ? -11.960 4.234 11.557 1.00 93.75 90 THR A C 1
ATOM 706 O O . THR A 1 90 ? -11.021 3.474 11.798 1.00 93.75 90 THR A O 1
ATOM 709 N N . SER A 1 91 ? -12.751 4.708 12.517 1.00 92.25 91 SER A N 1
ATOM 710 C CA . SER A 1 91 ? -12.638 4.270 13.915 1.00 92.25 91 SER A CA 1
ATOM 711 C C . SER A 1 91 ? -12.822 2.759 14.103 1.00 92.25 91 SER A C 1
ATOM 713 O O . SER A 1 91 ? -12.333 2.212 15.082 1.00 92.25 91 SER A O 1
ATOM 715 N N . GLU A 1 92 ? -13.525 2.100 13.179 1.00 91.75 92 GLU A N 1
ATOM 716 C CA . GLU A 1 92 ? -13.896 0.681 13.260 1.00 91.75 92 GLU A CA 1
ATOM 717 C C . GLU A 1 92 ? -12.898 -0.233 12.530 1.00 91.75 92 GLU A C 1
ATOM 719 O O . GLU A 1 92 ? -12.864 -1.440 12.758 1.00 91.75 92 GLU A O 1
ATOM 724 N N . GLY A 1 93 ? -12.072 0.317 11.636 1.00 92.69 93 GLY A N 1
ATOM 725 C CA . GLY A 1 93 ? -11.190 -0.508 10.823 1.00 92.69 93 GLY A CA 1
ATOM 726 C C . GLY A 1 93 ? -10.567 0.177 9.616 1.00 92.69 93 GLY A C 1
ATOM 727 O O . GLY A 1 93 ? -10.668 1.392 9.405 1.00 92.69 93 GLY A O 1
ATOM 728 N N . VAL A 1 94 ? -9.926 -0.651 8.791 1.00 95.06 94 VAL A N 1
ATOM 729 C CA . VAL A 1 94 ? -9.179 -0.253 7.596 1.00 95.06 94 VAL A CA 1
ATOM 730 C C . VAL A 1 94 ? -9.655 -1.043 6.387 1.00 95.06 94 VAL A C 1
ATOM 732 O O . VAL A 1 94 ? -9.688 -2.273 6.393 1.00 95.06 94 VAL A O 1
ATOM 735 N N . THR A 1 95 ? -9.947 -0.328 5.302 1.00 96.19 95 THR A N 1
ATOM 736 C CA . THR A 1 95 ? -10.145 -0.927 3.977 1.00 96.19 95 THR A CA 1
ATOM 737 C C . THR A 1 95 ? -9.025 -0.482 3.054 1.00 96.19 95 THR A C 1
ATOM 739 O O . THR A 1 95 ? -8.790 0.713 2.900 1.00 96.19 95 THR A O 1
ATOM 742 N N . LYS A 1 96 ? -8.352 -1.419 2.387 1.00 96.00 96 LYS A N 1
ATOM 743 C CA . LYS A 1 96 ? -7.314 -1.102 1.401 1.00 96.00 96 LYS A CA 1
ATOM 744 C C . LYS A 1 96 ? -7.608 -1.767 0.068 1.00 96.00 96 LYS A C 1
ATOM 746 O O . LYS A 1 96 ? -7.889 -2.958 -0.003 1.00 96.00 96 LYS A O 1
ATOM 751 N N . TYR A 1 97 ? -7.479 -0.991 -0.995 1.00 96.19 97 TYR A N 1
ATOM 752 C CA . TYR A 1 97 ? -7.464 -1.460 -2.371 1.00 96.19 97 TYR A CA 1
ATOM 753 C C . TYR A 1 97 ? -6.042 -1.317 -2.893 1.00 96.19 97 TYR A C 1
ATOM 755 O O . TYR A 1 97 ? -5.445 -0.254 -2.745 1.00 96.19 97 TYR A O 1
ATOM 763 N N . GLU A 1 98 ? -5.491 -2.368 -3.484 1.00 95.38 98 GLU A N 1
ATOM 764 C CA . GLU A 1 98 ? -4.137 -2.389 -4.031 1.00 95.38 98 GLU A CA 1
ATOM 765 C C . GLU A 1 98 ? -4.159 -2.975 -5.440 1.00 95.38 98 GLU A C 1
ATOM 767 O O . GLU A 1 98 ? -4.844 -3.958 -5.697 1.00 95.38 98 GLU A O 1
ATOM 772 N N . VAL A 1 99 ? -3.408 -2.382 -6.357 1.00 96.12 99 VAL A N 1
ATOM 773 C CA . VAL A 1 99 ? -3.187 -2.892 -7.707 1.00 96.12 99 VAL A CA 1
ATOM 774 C C . VAL A 1 99 ? -1.690 -2.905 -7.956 1.00 96.12 99 VAL A C 1
ATOM 776 O O . VAL A 1 99 ? -1.030 -1.882 -7.798 1.00 96.12 99 VAL A O 1
ATOM 779 N N . VAL A 1 100 ? -1.160 -4.059 -8.341 1.00 94.25 100 VAL A N 1
ATOM 780 C CA . VAL A 1 100 ? 0.233 -4.252 -8.738 1.00 94.25 100 VAL A CA 1
ATOM 781 C C . VAL A 1 100 ? 0.262 -4.517 -10.234 1.00 94.25 100 VAL A C 1
ATOM 783 O O . VAL A 1 100 ? -0.340 -5.480 -10.698 1.00 94.25 100 VAL A O 1
ATOM 786 N N . GLU A 1 101 ? 0.969 -3.682 -10.979 1.00 94.25 101 GLU A N 1
ATOM 787 C CA . GLU A 1 101 ? 1.210 -3.835 -12.410 1.00 94.25 101 GLU A CA 1
ATOM 788 C C . GLU A 1 101 ? 2.680 -4.197 -12.629 1.00 94.25 101 GLU A C 1
ATOM 790 O O . GLU A 1 101 ? 3.576 -3.458 -12.212 1.00 94.25 101 GLU A O 1
ATOM 795 N N . SER A 1 102 ? 2.943 -5.332 -13.277 1.00 91.31 102 SER A N 1
ATOM 796 C CA . SER A 1 102 ? 4.293 -5.793 -13.608 1.00 91.31 102 SER A CA 1
ATOM 797 C C . SER A 1 102 ? 4.328 -6.468 -14.989 1.00 91.31 102 SER A C 1
ATOM 799 O O . SER A 1 102 ? 3.281 -6.705 -15.595 1.00 91.31 102 SER A O 1
ATOM 801 N N . PRO A 1 103 ? 5.514 -6.834 -15.517 1.00 90.00 103 PRO A N 1
ATOM 802 C CA . PRO A 1 103 ? 5.618 -7.560 -16.782 1.00 90.00 103 PRO A CA 1
ATOM 803 C C . PRO A 1 103 ? 4.972 -8.952 -16.746 1.00 90.00 103 PRO A C 1
ATOM 805 O O . PRO A 1 103 ? 4.785 -9.561 -17.791 1.00 90.00 103 PRO A O 1
ATOM 808 N N . GLN A 1 104 ? 4.674 -9.478 -15.553 1.00 87.38 104 GLN A N 1
ATOM 809 C CA . GLN A 1 104 ? 4.032 -10.779 -15.357 1.00 87.38 104 GLN A CA 1
ATOM 810 C C . GLN A 1 104 ? 2.498 -10.686 -15.335 1.00 87.38 104 GLN A C 1
ATOM 812 O O . GLN A 1 104 ? 1.837 -11.722 -15.327 1.00 87.38 104 GLN A O 1
ATOM 817 N N . GLY A 1 105 ? 1.934 -9.475 -15.322 1.00 92.00 105 GLY A N 1
ATOM 818 C CA . GLY A 1 105 ? 0.495 -9.235 -15.295 1.00 92.00 105 GLY A CA 1
ATOM 819 C C . GLY A 1 105 ? 0.084 -8.183 -14.269 1.00 92.00 105 GLY A C 1
ATOM 820 O O . GLY A 1 105 ? 0.914 -7.456 -13.717 1.00 92.00 105 GLY A O 1
ATOM 821 N N . THR A 1 106 ? -1.221 -8.116 -14.020 1.00 94.06 106 THR A N 1
ATOM 822 C CA . THR A 1 106 ? -1.816 -7.211 -13.036 1.00 94.06 106 THR A CA 1
ATOM 823 C C . THR A 1 106 ? -2.470 -8.016 -11.919 1.00 94.06 106 THR A C 1
ATOM 825 O O . THR A 1 106 ? -3.280 -8.902 -12.176 1.00 94.06 106 THR A O 1
ATOM 828 N N . THR A 1 107 ? -2.170 -7.684 -10.667 1.00 94.62 107 THR A N 1
ATOM 829 C CA . THR A 1 107 ? -2.836 -8.260 -9.491 1.00 94.62 107 THR A CA 1
ATOM 830 C C . THR A 1 107 ? -3.584 -7.162 -8.756 1.00 94.62 107 THR A C 1
ATOM 832 O O . THR A 1 107 ? -2.977 -6.173 -8.358 1.00 94.62 107 THR A O 1
ATOM 835 N N . ALA A 1 108 ? -4.885 -7.333 -8.539 1.00 94.25 108 ALA A N 1
ATOM 836 C CA . ALA A 1 108 ? -5.684 -6.449 -7.700 1.00 94.25 108 ALA A CA 1
ATOM 837 C C . ALA A 1 108 ? -6.026 -7.148 -6.382 1.00 94.25 108 ALA A C 1
ATOM 839 O O . ALA A 1 108 ? -6.406 -8.316 -6.379 1.00 94.25 108 ALA A O 1
ATOM 840 N N . ARG A 1 109 ? -5.917 -6.439 -5.260 1.00 93.62 109 ARG A N 1
ATOM 841 C CA . ARG A 1 109 ? -6.277 -6.935 -3.934 1.00 93.62 109 ARG A CA 1
ATOM 842 C C . ARG A 1 109 ? -7.211 -5.974 -3.224 1.00 93.62 109 ARG A C 1
ATOM 844 O O . ARG A 1 109 ? -7.036 -4.757 -3.295 1.00 93.62 109 ARG A O 1
ATOM 851 N N . LYS A 1 110 ? -8.159 -6.536 -2.484 1.00 93.94 110 LYS A N 1
ATOM 852 C CA . LYS A 1 110 ? -8.949 -5.831 -1.482 1.00 93.94 110 LYS A CA 1
ATOM 853 C C . LYS A 1 110 ? -8.660 -6.437 -0.118 1.00 93.94 110 LYS A C 1
ATOM 855 O O . LYS A 1 110 ? -8.773 -7.644 0.069 1.00 93.94 110 LYS A O 1
ATOM 860 N N . LEU A 1 111 ? -8.297 -5.582 0.820 1.00 93.00 111 LEU A N 1
ATOM 861 C CA . LEU A 1 111 ? -8.034 -5.911 2.206 1.00 93.00 111 LEU A CA 1
ATOM 862 C C . LEU A 1 111 ? -9.087 -5.241 3.079 1.00 93.00 111 LEU A C 1
ATOM 864 O O . LEU A 1 111 ? -9.379 -4.057 2.889 1.00 93.00 111 LEU A O 1
ATOM 868 N N . PHE A 1 112 ? -9.597 -5.970 4.059 1.00 93.62 112 PHE A N 1
ATOM 869 C CA . PHE A 1 112 ? -10.436 -5.412 5.107 1.00 93.62 112 PHE A CA 1
ATOM 870 C C . PHE A 1 112 ? -9.976 -5.936 6.464 1.00 93.62 112 PHE A C 1
ATOM 872 O O . PHE A 1 112 ? -9.790 -7.146 6.642 1.00 93.62 112 PHE A O 1
ATOM 879 N N . ALA A 1 113 ? -9.773 -5.010 7.395 1.00 92.31 113 ALA A N 1
ATOM 880 C CA . ALA A 1 113 ? -9.484 -5.291 8.789 1.00 92.31 113 ALA A CA 1
ATOM 881 C C . ALA A 1 113 ? -10.500 -4.551 9.663 1.00 92.31 113 ALA A C 1
ATOM 883 O O . ALA A 1 113 ? -10.570 -3.324 9.608 1.00 92.31 113 ALA A O 1
ATOM 884 N N . ASP A 1 114 ? -11.267 -5.307 10.439 1.00 92.12 114 ASP A N 1
ATOM 885 C CA . ASP A 1 114 ? -12.196 -4.829 11.458 1.00 92.12 114 ASP A CA 1
ATOM 886 C C . ASP A 1 114 ? -11.497 -4.938 12.820 1.00 92.12 114 ASP A C 1
ATOM 888 O O . ASP A 1 114 ? -10.947 -5.991 13.166 1.00 92.12 114 ASP A O 1
ATOM 892 N N . PHE A 1 115 ? -11.437 -3.833 13.557 1.00 87.69 115 PHE A N 1
ATOM 893 C CA . PHE A 1 115 ? -10.701 -3.769 14.819 1.00 87.69 115 PHE A CA 1
ATOM 894 C C . PHE A 1 115 ? -11.466 -4.401 15.980 1.00 87.69 115 PHE A C 1
ATOM 896 O O . PHE A 1 115 ? -10.839 -4.940 16.895 1.00 87.69 115 PHE A O 1
ATOM 903 N N . ASP A 1 116 ? -12.796 -4.371 15.924 1.00 88.88 116 ASP A N 1
ATOM 904 C CA . ASP A 1 116 ? -13.665 -4.879 16.983 1.00 88.88 116 ASP A CA 1
ATOM 905 C C . ASP A 1 116 ? -14.010 -6.357 16.763 1.00 88.88 116 ASP A C 1
ATOM 907 O O . ASP A 1 116 ? -14.122 -7.137 17.714 1.00 88.88 116 ASP A O 1
ATOM 911 N N . GLU A 1 117 ? -14.121 -6.779 15.503 1.00 88.88 117 GLU A N 1
ATOM 912 C CA . GLU A 1 117 ? -14.462 -8.141 15.104 1.00 88.88 117 GLU A CA 1
ATOM 913 C C . GLU A 1 117 ? -13.446 -8.725 14.102 1.00 88.88 117 GLU A C 1
ATOM 915 O O . GLU A 1 117 ? -13.770 -8.925 12.928 1.00 88.88 117 GLU A O 1
ATOM 920 N N . PRO A 1 118 ? -12.235 -9.126 14.551 1.00 84.88 118 PRO A N 1
ATOM 921 C CA . PRO A 1 118 ? -11.184 -9.653 13.669 1.00 84.88 118 PRO A CA 1
ATOM 922 C C . PRO A 1 118 ? -11.577 -10.891 12.849 1.00 84.88 118 PRO A C 1
ATOM 924 O O . PRO A 1 118 ? -10.916 -11.218 11.868 1.00 84.88 118 PRO A O 1
ATOM 927 N N . SER A 1 119 ? -12.647 -11.595 13.226 1.00 85.88 119 SER A N 1
ATOM 928 C CA . SER A 1 119 ? -13.212 -12.707 12.450 1.00 85.88 119 SER A CA 1
ATOM 929 C C . SER A 1 119 ? -13.833 -12.267 11.118 1.00 85.88 119 SER A C 1
ATOM 931 O O . SER A 1 119 ? -14.040 -13.103 10.239 1.00 85.88 119 SER A O 1
ATOM 933 N N . LYS A 1 120 ? -14.125 -10.971 10.944 1.00 87.44 120 LYS A N 1
ATOM 934 C CA . LYS A 1 120 ? -14.606 -10.373 9.688 1.00 87.44 120 LYS A CA 1
ATOM 935 C C . LYS A 1 120 ? -13.482 -10.017 8.722 1.00 87.44 120 LYS A C 1
ATOM 937 O O . LYS A 1 120 ? -13.755 -9.613 7.593 1.00 87.44 120 LYS A O 1
ATOM 942 N N . ASN A 1 121 ? -12.233 -10.149 9.147 1.00 90.06 121 ASN A N 1
ATOM 943 C CA . ASN A 1 121 ? -11.080 -9.813 8.336 1.00 90.06 121 ASN A CA 1
ATOM 944 C C . ASN A 1 121 ? -11.003 -10.669 7.077 1.00 90.06 121 ASN A C 1
ATOM 946 O O . ASN A 1 121 ? -11.158 -11.890 7.125 1.00 90.06 121 ASN A O 1
ATOM 950 N N . TYR A 1 122 ? -10.680 -10.044 5.948 1.00 89.00 122 TYR A N 1
ATOM 951 C CA . TYR A 1 122 ? -10.484 -10.783 4.710 1.00 89.00 122 TYR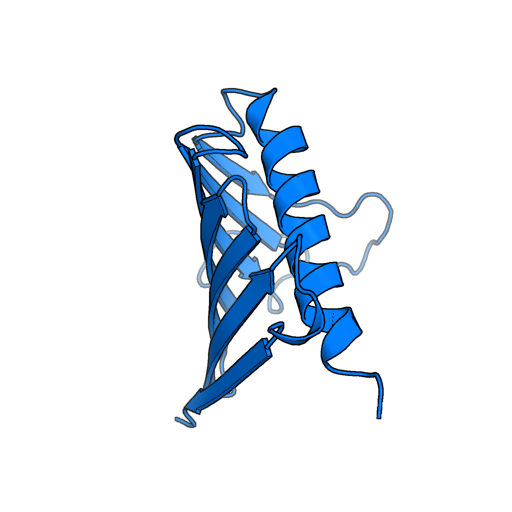 A CA 1
ATOM 952 C C . TYR A 1 122 ? -9.483 -10.123 3.771 1.00 89.00 122 TYR A C 1
ATOM 954 O O . TYR A 1 122 ? -9.161 -8.934 3.857 1.00 89.00 122 TYR A O 1
ATOM 962 N N . VAL A 1 123 ? -9.012 -10.952 2.843 1.00 90.44 123 VAL A N 1
ATOM 963 C CA . VAL A 1 123 ? -8.211 -10.555 1.693 1.00 90.44 123 VAL A CA 1
ATOM 964 C C . VAL A 1 123 ? -8.823 -11.216 0.470 1.00 90.44 123 VAL A C 1
ATOM 966 O O . VAL A 1 123 ? -8.941 -12.439 0.417 1.00 90.44 123 VAL A O 1
ATOM 969 N N . GLU A 1 124 ? -9.206 -10.408 -0.505 1.00 91.88 124 GLU A N 1
ATOM 970 C CA . GLU A 1 124 ? -9.584 -10.867 -1.837 1.00 91.88 124 GLU A CA 1
ATOM 971 C C . GLU A 1 124 ? -8.471 -10.495 -2.812 1.00 91.88 124 GLU A C 1
ATOM 973 O O . GLU A 1 124 ? -8.006 -9.356 -2.808 1.00 91.88 124 GLU A O 1
ATOM 978 N N . GLU A 1 125 ? -8.050 -11.439 -3.650 1.00 92.25 125 GLU A N 1
ATOM 979 C CA . GLU A 1 125 ? -7.040 -11.226 -4.687 1.00 92.25 125 GLU A CA 1
ATOM 980 C C . GLU A 1 125 ? -7.576 -11.674 -6.049 1.00 92.25 125 GLU A C 1
ATOM 982 O O . GLU A 1 125 ? -8.160 -12.748 -6.189 1.00 92.25 125 GLU A O 1
ATOM 987 N N . TYR A 1 126 ? -7.340 -10.843 -7.059 1.00 90.62 126 TYR A N 1
ATOM 988 C CA . TYR A 1 126 ? -7.727 -11.051 -8.444 1.00 90.62 126 TYR A CA 1
ATOM 989 C C . TYR A 1 126 ? -6.473 -10.953 -9.312 1.00 90.62 126 TYR A C 1
ATOM 991 O O . TYR A 1 126 ? -5.805 -9.918 -9.337 1.00 90.62 126 TYR A O 1
ATOM 999 N N . ILE A 1 127 ? -6.150 -12.029 -10.030 1.00 90.44 127 ILE A N 1
ATOM 1000 C CA . ILE A 1 127 ? -5.000 -12.086 -10.938 1.00 90.44 127 ILE A CA 1
ATOM 1001 C C . ILE A 1 127 ? -5.506 -11.918 -12.369 1.00 90.44 127 ILE A C 1
ATOM 1003 O O . ILE A 1 127 ? -6.314 -12.710 -12.851 1.00 90.44 127 ILE A O 1
ATOM 1007 N N . ILE A 1 128 ? -5.010 -10.890 -13.046 1.00 84.50 128 ILE A N 1
ATOM 1008 C CA . ILE A 1 128 ? -5.310 -10.565 -14.436 1.00 84.50 128 ILE A CA 1
ATOM 1009 C C . ILE A 1 128 ? -4.029 -10.823 -15.234 1.00 84.50 128 ILE A C 1
ATOM 1011 O O . ILE A 1 128 ? -3.093 -10.021 -15.223 1.00 84.50 128 ILE A O 1
ATOM 1015 N N . ALA A 1 129 ? -3.970 -11.984 -15.887 1.00 70.06 129 ALA A N 1
ATOM 1016 C CA . ALA A 1 129 ? -2.892 -12.310 -16.815 1.00 70.06 129 ALA A CA 1
ATOM 1017 C C . ALA A 1 129 ? -3.030 -11.476 -18.101 1.00 70.06 129 ALA A C 1
ATOM 1019 O O . ALA A 1 129 ? -4.151 -11.185 -18.526 1.00 70.06 129 ALA A O 1
ATOM 1020 N N . GLN A 1 130 ? -1.894 -11.090 -18.686 1.00 59.81 130 GLN A N 1
ATOM 1021 C CA . GLN A 1 130 ? -1.832 -10.392 -19.975 1.00 59.81 130 GLN A CA 1
ATOM 1022 C C . GLN A 1 130 ? -1.857 -11.363 -21.153 1.00 59.81 130 GLN A C 1
ATOM 1024 O O . GLN A 1 130 ? -1.267 -12.461 -21.025 1.00 59.81 130 GLN A O 1
#